Protein AF-X0YH96-F1 (afdb_monomer)

Foldseek 3Di:
DDAFQAPRHDDDPVQWDQWPQQRDTGGVVQDDPQTGVQQVPWAFDACPPVQNVVLCVQQVLQVVFARKTWGDTNFWIWIWTDDPFKIKTWIAGPPPRDTPWIWMDGPPDPHTDTDDPVVVSVNRD

pLDDT: mean 93.76, std 4.43, range [74.19, 98.31]

Nearest PDB structures (foldseek):
  7ui9-assembly1_a  TM=6.378E-01  e=2.170E+00  Saccharomyces cerevisiae S288C
  8ceo-assembly1_p  TM=7.568E-01  e=3.214E+00  Saccharomyces cerevisiae
  4exr-assembly1_A-2  TM=7.368E-01  e=4.502E+00  Clostridioides difficile 630
  6b46-assembly1_I  TM=6.612E-01  e=4.024E+00  Pseudomonas phage JBD30
  2qzi-assembly1_A  TM=5.625E-01  e=3.214E+00  Streptococcus thermophilus LMG 18311

Organism: NCBI:txid412755

Structure (mmCIF, N/CA/C/O backbone):
data_AF-X0YH96-F1
#
_entry.id   AF-X0YH96-F1
#
loop_
_atom_site.group_PDB
_atom_site.id
_atom_site.type_symbol
_atom_site.label_atom_id
_atom_site.label_alt_id
_atom_site.label_comp_id
_atom_site.label_asym_id
_atom_site.label_entity_id
_atom_site.label_seq_id
_atom_site.pdbx_PDB_ins_code
_atom_site.Cartn_x
_atom_site.Cartn_y
_atom_site.Cartn_z
_atom_site.occupancy
_atom_site.B_iso_or_equiv
_atom_site.auth_seq_id
_atom_site.auth_comp_id
_atom_site.auth_asym_id
_atom_site.auth_atom_id
_atom_site.pdbx_PDB_model_num
ATOM 1 N N . SER A 1 1 ? 16.608 -8.083 -18.225 1.00 74.19 1 SER A N 1
ATOM 2 C CA . SER A 1 1 ? 15.429 -7.251 -17.921 1.00 74.19 1 SER A CA 1
ATOM 3 C C . SER A 1 1 ? 14.601 -7.951 -16.860 1.00 74.19 1 SER A C 1
ATOM 5 O O . SER A 1 1 ? 14.785 -9.144 -16.647 1.00 74.19 1 SER A O 1
ATOM 7 N N . GLU A 1 2 ? 13.763 -7.204 -16.157 1.00 87.94 2 GLU A N 1
ATOM 8 C CA . GLU A 1 2 ? 12.821 -7.702 -15.148 1.00 87.94 2 GLU A CA 1
ATOM 9 C C . GLU A 1 2 ? 11.473 -7.019 -15.393 1.00 87.94 2 GLU A C 1
ATOM 11 O O . GLU A 1 2 ? 11.456 -5.880 -15.870 1.00 87.94 2 GLU A O 1
ATOM 16 N N . ASN A 1 3 ? 10.357 -7.695 -15.119 1.00 93.12 3 ASN A N 1
ATOM 17 C CA . ASN A 1 3 ? 9.035 -7.098 -15.294 1.00 93.12 3 ASN A CA 1
ATOM 18 C C . ASN A 1 3 ? 8.723 -6.161 -14.129 1.00 93.12 3 ASN A C 1
ATOM 20 O O . ASN A 1 3 ? 8.969 -6.475 -12.969 1.00 93.12 3 ASN A O 1
ATOM 24 N N . CYS A 1 4 ? 8.180 -4.985 -14.432 1.00 94.62 4 CYS A N 1
ATOM 25 C CA . CYS A 1 4 ? 7.705 -4.090 -13.394 1.00 94.62 4 CYS A CA 1
ATOM 26 C C . CYS A 1 4 ? 6.389 -4.629 -12.811 1.00 94.62 4 CYS A C 1
ATOM 28 O O . CYS A 1 4 ? 5.431 -4.776 -13.569 1.00 94.62 4 CYS A O 1
ATOM 30 N N . PRO A 1 5 ? 6.268 -4.800 -11.481 1.00 95.12 5 PRO A N 1
ATOM 31 C CA . PRO A 1 5 ? 5.080 -5.415 -10.880 1.00 95.12 5 PRO A CA 1
ATOM 32 C C . PRO A 1 5 ? 3.809 -4.562 -11.025 1.00 95.12 5 PRO A C 1
ATOM 34 O O . PRO A 1 5 ? 2.705 -5.049 -10.799 1.00 95.12 5 PRO A O 1
ATOM 37 N N . VAL A 1 6 ? 3.951 -3.275 -11.371 1.00 94.62 6 VAL A N 1
ATOM 38 C CA . VAL A 1 6 ? 2.839 -2.327 -11.549 1.00 94.62 6 VAL A CA 1
ATOM 39 C C . VAL A 1 6 ? 2.338 -2.282 -12.991 1.00 94.62 6 VAL A C 1
ATOM 41 O O . VAL A 1 6 ? 1.132 -2.218 -13.199 1.00 94.62 6 VAL A O 1
ATOM 44 N N . SER A 1 7 ? 3.232 -2.272 -13.986 1.00 93.00 7 SER A N 1
ATOM 45 C CA . SER A 1 7 ? 2.833 -2.204 -15.403 1.00 93.00 7 SER A CA 1
ATOM 46 C C . SER A 1 7 ? 2.806 -3.562 -16.101 1.00 93.00 7 SER A C 1
ATOM 48 O O . SER A 1 7 ? 2.243 -3.660 -17.186 1.00 93.00 7 SER A O 1
ATOM 50 N N . GLY A 1 8 ? 3.453 -4.586 -15.538 1.00 92.00 8 GLY A N 1
ATOM 51 C CA . GLY A 1 8 ? 3.700 -5.875 -16.192 1.00 92.00 8 GLY A CA 1
ATOM 52 C C . GLY A 1 8 ? 4.697 -5.805 -17.355 1.00 92.00 8 GLY A C 1
ATOM 53 O O . GLY A 1 8 ? 4.975 -6.820 -17.988 1.00 92.00 8 GLY A O 1
ATOM 54 N N . LEU A 1 9 ? 5.242 -4.620 -17.654 1.00 91.69 9 LEU A N 1
ATOM 55 C CA . LEU A 1 9 ? 6.159 -4.410 -18.771 1.00 91.69 9 LEU A CA 1
ATOM 56 C C . LEU A 1 9 ? 7.614 -4.651 -18.344 1.00 91.69 9 LEU A C 1
ATOM 58 O O . LEU A 1 9 ? 7.983 -4.301 -17.216 1.00 91.69 9 LEU A O 1
ATOM 62 N N . PRO A 1 10 ? 8.463 -5.193 -19.235 1.00 91.62 10 PRO A N 1
ATOM 63 C CA . PRO A 1 10 ? 9.883 -5.353 -18.963 1.00 91.62 10 PRO A CA 1
ATOM 64 C C . PRO A 1 10 ? 10.577 -3.989 -18.860 1.00 91.62 10 PRO A C 1
ATOM 66 O O . PRO A 1 10 ? 10.355 -3.105 -19.684 1.00 91.62 10 PRO A O 1
ATOM 69 N N . ALA A 1 11 ? 11.464 -3.847 -17.880 1.00 91.06 11 ALA A N 1
ATOM 70 C CA . ALA A 1 11 ? 12.340 -2.692 -17.711 1.00 91.06 11 ALA A CA 1
ATOM 71 C C . ALA A 1 11 ? 13.790 -3.134 -17.448 1.00 91.06 11 ALA A C 1
ATOM 73 O O . ALA A 1 11 ? 14.069 -4.291 -17.085 1.00 91.06 11 ALA A O 1
ATOM 74 N N . LEU A 1 12 ? 14.740 -2.221 -17.661 1.00 89.94 12 LEU A N 1
ATOM 75 C CA . LEU A 1 12 ? 16.136 -2.458 -17.301 1.00 89.94 12 LEU A CA 1
ATOM 76 C C . LEU A 1 12 ? 16.300 -2.376 -15.778 1.00 89.94 12 LEU A C 1
ATOM 78 O O . LEU A 1 12 ? 15.592 -1.637 -15.103 1.00 89.94 12 LEU A O 1
ATOM 82 N N . ARG A 1 13 ? 17.216 -3.166 -15.203 1.00 84.25 13 ARG A N 1
ATOM 83 C CA . ARG A 1 13 ? 17.337 -3.308 -13.735 1.00 84.25 13 ARG A CA 1
ATOM 84 C C . ARG A 1 13 ? 17.724 -2.003 -13.028 1.00 84.25 13 ARG A C 1
ATOM 86 O O . ARG A 1 13 ? 17.346 -1.807 -11.873 1.00 84.25 13 ARG A O 1
ATOM 93 N N . ASP A 1 14 ? 18.477 -1.149 -13.706 1.00 90.00 14 ASP A N 1
ATOM 94 C CA . ASP A 1 14 ? 18.926 0.184 -13.288 1.00 90.00 14 ASP A CA 1
ATOM 95 C C . ASP A 1 14 ? 17.838 1.265 -13.418 1.00 90.00 14 ASP A C 1
ATOM 97 O O . ASP A 1 14 ? 17.916 2.311 -12.768 1.00 90.00 14 ASP A O 1
ATOM 101 N N . GLU A 1 15 ? 16.771 0.987 -14.167 1.00 91.56 15 GLU A N 1
ATOM 102 C CA . GLU A 1 15 ? 15.589 1.846 -14.279 1.00 91.56 15 GLU A CA 1
ATOM 103 C C . GLU A 1 15 ? 14.561 1.607 -13.169 1.00 91.56 15 GLU A C 1
ATOM 105 O O . GLU A 1 15 ? 13.503 2.235 -13.164 1.00 91.56 15 GLU A O 1
ATOM 110 N N . PHE A 1 16 ? 14.846 0.728 -12.207 1.00 95.25 16 PHE A N 1
ATOM 111 C CA . PHE A 1 16 ? 13.985 0.542 -11.045 1.00 95.25 16 PHE A CA 1
ATOM 112 C C . PHE A 1 16 ? 14.322 1.531 -9.924 1.00 95.25 16 PHE A C 1
ATOM 114 O O . PHE A 1 16 ? 15.479 1.868 -9.668 1.00 95.25 16 PHE A O 1
ATOM 121 N N . CYS A 1 17 ? 13.295 1.963 -9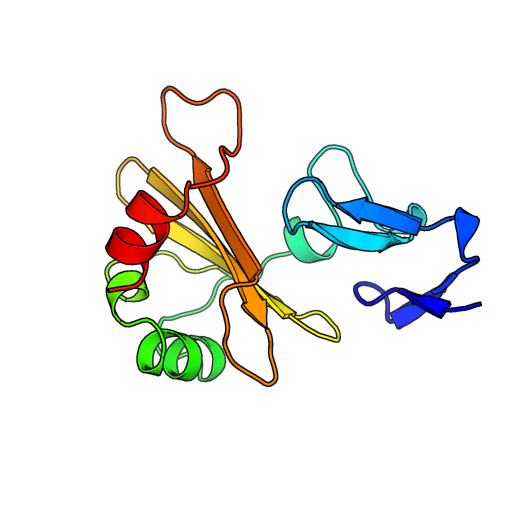.206 1.00 95.38 17 CYS A N 1
ATOM 122 C CA . CYS A 1 17 ? 13.397 2.706 -7.958 1.00 95.38 17 CYS A CA 1
ATOM 123 C C . CYS A 1 17 ? 12.361 2.187 -6.952 1.00 95.38 17 CYS A C 1
ATOM 125 O O . CYS A 1 17 ? 11.500 1.372 -7.287 1.00 95.38 17 CYS A O 1
ATOM 127 N N . VAL A 1 18 ? 12.458 2.626 -5.699 1.00 95.75 18 VAL A N 1
ATOM 128 C CA . VAL A 1 18 ? 11.481 2.278 -4.660 1.00 95.75 18 VAL A CA 1
ATOM 129 C C . VAL A 1 18 ? 10.391 3.344 -4.632 1.00 95.75 18 VAL A C 1
ATOM 131 O O . VAL A 1 18 ? 10.685 4.532 -4.505 1.00 95.75 18 VAL A O 1
ATOM 134 N N . CYS A 1 19 ? 9.129 2.934 -4.750 1.00 96.06 19 CYS A N 1
ATOM 135 C CA . CYS A 1 19 ? 8.001 3.846 -4.609 1.00 96.06 19 CYS A CA 1
ATOM 136 C C . CYS A 1 19 ? 7.910 4.354 -3.164 1.00 96.06 19 CYS A C 1
ATOM 138 O O . CYS A 1 19 ? 7.789 3.559 -2.237 1.00 96.06 19 CYS A O 1
ATOM 140 N N . SER A 1 20 ? 7.880 5.673 -2.970 1.00 93.19 20 SER A N 1
ATOM 141 C CA . SER A 1 20 ? 7.797 6.289 -1.638 1.00 93.19 20 SER A CA 1
ATOM 142 C C . SER A 1 20 ? 6.509 5.956 -0.873 1.00 93.19 20 SER A C 1
ATOM 144 O O . SER A 1 20 ? 6.515 5.993 0.355 1.00 93.19 20 SER A O 1
ATOM 146 N N . LEU A 1 21 ? 5.419 5.603 -1.569 1.00 94.88 21 LEU A N 1
ATOM 147 C CA . LEU A 1 21 ? 4.145 5.246 -0.940 1.00 94.88 21 LEU A CA 1
ATOM 148 C C . LEU A 1 21 ? 4.042 3.766 -0.584 1.00 94.88 21 LEU A C 1
ATOM 150 O O . LEU A 1 21 ? 3.839 3.439 0.576 1.00 94.88 21 LEU A O 1
ATOM 154 N N . CYS A 1 22 ? 4.142 2.864 -1.563 1.00 95.81 22 CYS A N 1
ATOM 155 C CA . CYS A 1 22 ? 3.935 1.434 -1.314 1.00 95.81 22 CYS A CA 1
ATOM 156 C C . CYS A 1 22 ? 5.221 0.648 -1.049 1.00 95.81 22 CYS A C 1
ATOM 158 O O . CYS A 1 22 ? 5.148 -0.563 -0.865 1.00 95.81 22 CYS A O 1
ATOM 160 N N . GLN A 1 23 ? 6.387 1.303 -1.087 1.00 96.12 23 GLN A N 1
ATOM 161 C CA . GLN A 1 23 ? 7.709 0.699 -0.873 1.00 96.12 23 GLN A CA 1
ATOM 162 C C . GLN A 1 23 ? 8.063 -0.444 -1.845 1.00 96.12 23 GLN A C 1
ATOM 164 O O . GLN A 1 23 ? 9.065 -1.132 -1.672 1.00 96.12 23 GLN A O 1
ATOM 169 N N . GLN A 1 24 ? 7.286 -0.631 -2.918 1.00 95.75 24 GLN A N 1
ATOM 170 C CA . GLN A 1 24 ? 7.617 -1.589 -3.969 1.00 95.75 24 GLN A CA 1
ATOM 171 C C . GLN A 1 24 ? 8.753 -1.069 -4.847 1.00 95.75 24 GLN A C 1
ATOM 173 O O . GLN A 1 24 ? 8.789 0.112 -5.207 1.00 95.75 24 GLN A O 1
ATOM 178 N N . ARG A 1 25 ? 9.632 -1.985 -5.263 1.00 95.69 25 ARG A N 1
ATOM 179 C CA . ARG A 1 25 ? 10.592 -1.759 -6.344 1.00 95.69 25 ARG A CA 1
ATOM 180 C C . ARG A 1 25 ? 9.834 -1.766 -7.677 1.00 95.69 25 ARG A C 1
ATOM 182 O O . ARG A 1 25 ? 9.268 -2.781 -8.066 1.00 95.69 25 ARG A O 1
ATOM 189 N N . VAL A 1 26 ? 9.793 -0.630 -8.364 1.00 96.25 26 VAL A N 1
ATOM 190 C CA . VAL A 1 26 ? 9.028 -0.421 -9.605 1.00 96.25 26 VAL A CA 1
ATOM 191 C C . VAL A 1 26 ? 9.880 0.291 -10.651 1.00 96.25 26 VAL A C 1
ATOM 193 O O . VAL A 1 26 ? 10.863 0.942 -10.307 1.00 96.25 26 VAL A O 1
ATOM 196 N N . SER A 1 27 ? 9.507 0.190 -11.927 1.00 96.38 27 SER A N 1
ATOM 197 C CA . SER A 1 27 ? 10.144 0.974 -12.990 1.00 96.38 27 SER A CA 1
ATOM 198 C C . SER A 1 27 ? 9.897 2.471 -12.772 1.00 96.38 27 SER A C 1
ATOM 200 O O . SER A 1 27 ? 8.790 2.885 -12.424 1.00 96.38 27 SER A O 1
ATOM 202 N N . ARG A 1 28 ? 10.902 3.308 -13.040 1.00 95.38 28 ARG A N 1
ATOM 203 C CA . ARG A 1 28 ? 10.770 4.774 -13.020 1.00 95.38 28 ARG A CA 1
ATOM 204 C C . ARG A 1 28 ? 9.675 5.276 -13.961 1.00 95.38 28 ARG A C 1
ATOM 206 O O . ARG A 1 28 ? 9.059 6.290 -13.662 1.00 95.38 28 ARG A O 1
ATOM 213 N N . ALA A 1 29 ? 9.385 4.550 -15.043 1.00 94.62 29 ALA A N 1
ATOM 214 C CA . ALA A 1 29 ? 8.357 4.922 -16.015 1.00 94.62 29 ALA A CA 1
ATOM 215 C C . ALA A 1 29 ? 6.934 4.959 -15.425 1.00 94.62 29 ALA A C 1
ATOM 217 O O . ALA A 1 29 ? 6.062 5.619 -15.983 1.00 94.62 29 ALA A O 1
ATOM 218 N N . VAL A 1 30 ? 6.683 4.262 -14.307 1.00 95.81 30 VAL A N 1
ATOM 219 C CA . VAL A 1 30 ? 5.368 4.257 -13.638 1.00 95.81 30 VAL A CA 1
ATOM 220 C C . VAL A 1 30 ? 5.285 5.215 -12.447 1.00 95.81 30 VAL A C 1
ATOM 222 O O . VAL A 1 30 ? 4.258 5.236 -11.769 1.00 95.81 30 VAL A O 1
ATOM 225 N N . ILE A 1 31 ? 6.351 5.960 -12.145 1.00 96.06 31 ILE A N 1
ATOM 226 C CA . ILE A 1 31 ? 6.407 6.909 -11.027 1.00 96.06 31 ILE A CA 1
ATOM 227 C C . ILE A 1 31 ? 5.957 8.297 -11.485 1.00 96.06 31 ILE A C 1
ATOM 229 O O . ILE A 1 31 ? 6.351 8.779 -12.541 1.00 96.06 31 ILE A O 1
ATOM 233 N N . ASN A 1 32 ? 5.165 8.951 -10.640 1.00 92.25 32 ASN A N 1
ATOM 234 C CA . ASN A 1 32 ? 4.857 10.377 -10.698 1.00 92.25 32 ASN A CA 1
ATOM 235 C C . ASN A 1 32 ? 5.119 11.029 -9.327 1.00 92.25 32 ASN A C 1
ATOM 237 O O . ASN A 1 32 ? 5.488 10.345 -8.369 1.00 92.25 32 ASN A O 1
ATOM 241 N N . ASP A 1 33 ? 4.875 12.337 -9.214 1.00 84.81 33 ASP A N 1
ATOM 242 C CA . ASP A 1 33 ? 5.128 13.132 -7.999 1.00 84.81 33 ASP A CA 1
ATOM 243 C C . ASP A 1 33 ? 4.440 12.593 -6.734 1.00 84.81 33 ASP A C 1
ATOM 245 O O . ASP A 1 33 ? 4.882 12.847 -5.614 1.00 84.81 33 ASP A O 1
ATOM 249 N N . SER A 1 34 ? 3.353 11.837 -6.897 1.00 87.69 34 SER A N 1
ATOM 250 C CA . SER A 1 34 ? 2.523 11.336 -5.801 1.00 87.69 34 SER A CA 1
ATOM 251 C C . SER A 1 34 ? 2.639 9.829 -5.563 1.00 87.69 34 SER A C 1
ATOM 253 O O . SER A 1 34 ? 1.955 9.314 -4.684 1.00 87.69 34 SER A O 1
ATOM 255 N N . GLY A 1 35 ? 3.496 9.113 -6.298 1.00 93.81 35 GLY A N 1
ATOM 256 C CA . GLY A 1 35 ? 3.720 7.674 -6.140 1.00 93.81 35 GLY A CA 1
ATOM 257 C C . GLY A 1 35 ? 3.724 6.912 -7.465 1.00 93.81 35 GLY A C 1
ATOM 258 O O . GLY A 1 35 ? 3.787 7.495 -8.543 1.00 93.81 35 GLY A O 1
ATOM 259 N N . CYS A 1 36 ? 3.681 5.579 -7.395 1.00 97.12 36 CYS A N 1
ATOM 260 C CA . CYS A 1 36 ? 3.556 4.755 -8.598 1.00 97.12 36 CYS A CA 1
ATOM 261 C C . CYS A 1 36 ? 2.110 4.730 -9.110 1.00 97.12 36 CYS A C 1
ATOM 263 O O . CYS A 1 36 ? 1.173 4.964 -8.343 1.00 97.12 36 CYS A O 1
ATOM 265 N N . ALA A 1 37 ? 1.923 4.358 -10.378 1.00 96.56 37 ALA A N 1
ATOM 266 C CA . ALA A 1 37 ? 0.612 4.283 -11.022 1.00 96.56 37 ALA A CA 1
ATOM 267 C C . ALA A 1 37 ? -0.434 3.482 -10.214 1.00 96.56 37 ALA A C 1
ATOM 269 O O .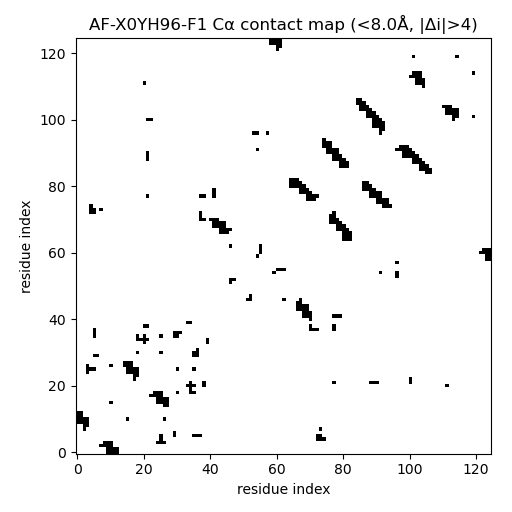 ALA A 1 37 ? -1.587 3.900 -10.124 1.00 96.56 37 ALA A O 1
ATOM 270 N N . ALA A 1 38 ? -0.036 2.383 -9.560 1.00 97.12 38 ALA A N 1
ATOM 271 C CA . ALA A 1 38 ? -0.933 1.607 -8.699 1.00 97.12 38 ALA A CA 1
ATOM 272 C C . ALA A 1 38 ? -1.368 2.379 -7.437 1.00 97.12 38 ALA A C 1
ATOM 274 O O . ALA A 1 38 ? -2.529 2.316 -7.045 1.00 97.12 38 ALA A O 1
ATOM 275 N N . CYS A 1 39 ? -0.467 3.151 -6.817 1.00 96.56 39 CYS A N 1
ATOM 276 C CA . CYS A 1 39 ? -0.804 3.973 -5.650 1.00 96.56 39 CYS A CA 1
ATOM 277 C C . CYS A 1 39 ? -1.727 5.143 -6.006 1.00 96.56 39 CYS A C 1
ATOM 279 O O . CYS A 1 39 ? -2.527 5.572 -5.176 1.00 96.56 39 CYS A O 1
ATOM 281 N N . THR A 1 40 ? -1.606 5.678 -7.222 1.00 94.56 40 THR A N 1
ATOM 282 C CA . THR A 1 40 ? -2.394 6.832 -7.666 1.00 94.56 40 THR A CA 1
ATOM 283 C C . THR A 1 40 ? -3.740 6.446 -8.268 1.00 94.56 40 THR A C 1
ATOM 285 O O . THR A 1 40 ? -4.647 7.272 -8.278 1.00 94.56 40 THR A O 1
ATOM 288 N N . ASN A 1 41 ? -3.900 5.200 -8.725 1.00 95.31 41 ASN A N 1
ATOM 289 C CA . ASN A 1 41 ? -5.102 4.723 -9.413 1.00 95.31 41 ASN A CA 1
ATOM 290 C C . ASN A 1 41 ? -5.912 3.700 -8.586 1.00 95.31 41 ASN A C 1
ATOM 292 O O . ASN A 1 41 ? -6.423 2.708 -9.104 1.00 95.31 41 ASN A O 1
ATOM 296 N N . LEU A 1 42 ? -6.010 3.933 -7.272 1.00 96.62 42 LEU A N 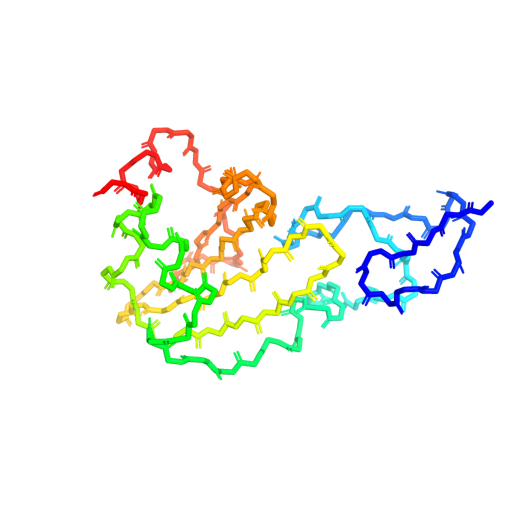1
ATOM 297 C CA . LEU A 1 42 ? -6.752 3.081 -6.337 1.00 96.62 42 LEU A CA 1
ATOM 298 C C . LEU A 1 42 ? -8.266 3.131 -6.606 1.00 96.62 42 LEU A C 1
ATOM 300 O O . LEU A 1 42 ? -8.900 4.190 -6.520 1.00 96.62 42 LEU A O 1
ATOM 304 N N . SER A 1 43 ? -8.874 1.969 -6.829 1.00 97.38 43 SER A N 1
ATOM 305 C CA . SER A 1 43 ? -10.314 1.843 -7.068 1.00 97.38 43 SER A CA 1
ATOM 306 C C . SER A 1 43 ? -11.086 1.768 -5.758 1.00 97.38 43 SER A C 1
ATOM 308 O O . SER A 1 43 ? -10.661 1.087 -4.831 1.00 97.38 43 SER A O 1
ATOM 310 N N . LYS A 1 44 ? -12.232 2.452 -5.656 1.00 97.81 44 LYS A N 1
ATOM 311 C CA . LYS A 1 44 ? -13.106 2.341 -4.476 1.00 97.81 44 LYS A CA 1
ATOM 312 C C . LYS A 1 44 ? -13.665 0.924 -4.381 1.00 97.81 44 LYS A C 1
ATOM 314 O O . LYS A 1 44 ? -14.213 0.423 -5.357 1.00 97.81 44 LYS A O 1
ATOM 319 N N . VAL A 1 45 ? -13.580 0.330 -3.198 1.00 97.69 45 VAL A N 1
ATOM 320 C CA . VAL A 1 45 ? -14.096 -1.012 -2.916 1.00 97.69 45 VAL A CA 1
ATOM 321 C C . VAL A 1 45 ? -14.927 -0.998 -1.636 1.00 97.69 45 VAL A C 1
ATOM 323 O O . VAL A 1 45 ? -14.785 -0.118 -0.780 1.00 97.69 45 VAL A O 1
ATOM 326 N N . LYS A 1 46 ? -15.842 -1.955 -1.524 1.00 96.62 46 LYS A N 1
ATOM 327 C CA . LYS A 1 46 ? -16.640 -2.181 -0.318 1.00 96.62 46 LYS A CA 1
ATOM 328 C C . LYS A 1 46 ? -15.960 -3.237 0.554 1.00 96.62 46 LYS A C 1
ATOM 330 O O . LYS A 1 46 ? -15.098 -3.967 0.083 1.00 96.62 46 LYS A O 1
ATOM 335 N N . LYS A 1 47 ? -16.348 -3.313 1.828 1.00 94.75 47 LYS A N 1
ATOM 336 C CA . LYS A 1 47 ? -15.779 -4.277 2.786 1.00 94.75 47 LYS A CA 1
ATOM 337 C C . LYS A 1 47 ? -16.071 -5.742 2.443 1.00 94.75 47 LYS A C 1
ATOM 339 O O . LYS A 1 47 ? -15.368 -6.614 2.924 1.00 94.75 47 LYS A O 1
ATOM 344 N N . ASP A 1 48 ? -17.094 -5.989 1.631 1.00 95.50 48 ASP A N 1
ATOM 345 C CA . ASP A 1 48 ? -17.441 -7.305 1.094 1.00 95.50 48 ASP A CA 1
ATOM 346 C C . ASP A 1 48 ? -16.628 -7.674 -0.164 1.00 95.50 48 ASP A C 1
ATOM 348 O O . ASP A 1 48 ? -16.833 -8.753 -0.716 1.00 95.50 48 ASP A O 1
ATOM 352 N N . ASP A 1 49 ? -15.691 -6.822 -0.613 1.00 96.88 49 ASP A N 1
ATOM 353 C CA . ASP A 1 49 ? -14.715 -7.198 -1.641 1.00 96.88 49 ASP A CA 1
ATOM 354 C C . ASP A 1 49 ? -13.916 -8.414 -1.138 1.00 96.88 49 ASP A C 1
ATOM 356 O O . ASP A 1 49 ? -13.292 -8.319 -0.075 1.00 96.88 49 ASP A O 1
ATOM 360 N N . PRO A 1 50 ? -13.897 -9.544 -1.873 1.00 95.81 50 PRO A N 1
ATOM 361 C CA . PRO A 1 50 ? -13.257 -10.775 -1.413 1.00 95.81 50 PRO A CA 1
ATOM 362 C C . PRO A 1 50 ? -11.805 -10.588 -0.964 1.00 95.81 50 PRO A C 1
ATOM 364 O O . PRO A 1 50 ? -11.370 -11.223 -0.006 1.00 95.81 50 PRO A O 1
ATOM 367 N N . ARG A 1 51 ? -11.066 -9.670 -1.601 1.00 95.69 51 ARG A N 1
ATOM 368 C CA . ARG A 1 51 ? -9.667 -9.386 -1.255 1.00 95.69 51 ARG A CA 1
ATOM 369 C C . ARG A 1 51 ? -9.558 -8.723 0.113 1.00 95.69 51 ARG A C 1
ATOM 371 O O . ARG A 1 51 ? -8.671 -9.065 0.887 1.00 95.69 51 ARG A O 1
ATOM 378 N N . LEU A 1 52 ? -10.468 -7.801 0.431 1.00 96.56 52 LEU A N 1
ATOM 379 C CA . LEU A 1 52 ? -10.525 -7.186 1.757 1.00 96.56 52 LEU A CA 1
ATOM 380 C C . LEU A 1 52 ? -11.009 -8.170 2.816 1.00 96.56 52 LEU A C 1
ATOM 382 O O . LEU A 1 52 ? -10.449 -8.180 3.903 1.00 96.56 52 LEU A O 1
ATOM 386 N N . VAL A 1 53 ? -11.983 -9.023 2.493 1.00 96.38 53 VAL A N 1
ATOM 387 C CA . VAL A 1 53 ? -12.459 -10.068 3.412 1.00 96.38 53 VAL A CA 1
ATOM 388 C C . VAL A 1 53 ? -11.309 -10.980 3.846 1.00 96.38 53 VAL A C 1
ATOM 390 O O . VAL A 1 53 ? -11.161 -11.236 5.038 1.00 96.38 53 VAL A O 1
ATOM 393 N N . TRP A 1 54 ? -10.456 -11.420 2.915 1.00 95.12 54 TRP A N 1
ATOM 394 C CA . TRP A 1 54 ? -9.269 -12.213 3.253 1.00 95.12 54 TRP A CA 1
ATOM 395 C C . TRP A 1 54 ? -8.276 -11.437 4.119 1.00 95.12 54 TRP A C 1
ATOM 397 O O . TRP A 1 54 ? -7.824 -11.949 5.140 1.00 95.12 54 TRP A O 1
ATOM 407 N N . ILE A 1 55 ? -7.988 -10.184 3.759 1.00 96.44 55 ILE A N 1
ATOM 408 C CA . ILE A 1 55 ? -7.085 -9.320 4.530 1.00 96.44 55 ILE A CA 1
ATOM 409 C C . ILE A 1 55 ? -7.606 -9.093 5.958 1.00 96.44 55 ILE A C 1
ATOM 411 O O . ILE A 1 55 ? -6.816 -9.102 6.894 1.00 96.44 55 ILE A O 1
ATOM 415 N N . PHE A 1 56 ? -8.913 -8.900 6.146 1.00 96.44 56 PHE A N 1
ATOM 416 C CA . PHE A 1 56 ? -9.517 -8.700 7.468 1.00 96.44 56 PHE A CA 1
ATOM 417 C C . PHE A 1 56 ? -9.565 -9.979 8.296 1.00 96.44 56 PHE A C 1
ATOM 419 O O . PHE A 1 56 ? -9.505 -9.901 9.519 1.00 96.44 56 PHE A O 1
ATOM 426 N N . GLY A 1 57 ? -9.662 -11.141 7.645 1.00 95.56 57 GLY A N 1
ATOM 427 C CA . GLY A 1 57 ? -9.537 -12.429 8.321 1.00 95.56 57 GLY A CA 1
ATOM 428 C C . GLY A 1 57 ? -8.177 -12.589 9.003 1.00 95.56 57 GLY A C 1
ATOM 429 O O . GLY A 1 57 ? -8.127 -13.069 10.130 1.00 95.56 57 GLY A O 1
ATOM 430 N N . GLU A 1 58 ? -7.106 -12.133 8.347 1.00 96.38 58 GLU A N 1
ATOM 431 C CA . GLU A 1 58 ? -5.742 -12.173 8.893 1.00 96.38 58 GLU A CA 1
ATOM 432 C C . GLU A 1 58 ? -5.435 -10.986 9.826 1.00 96.38 58 GLU A C 1
ATOM 434 O O . GLU A 1 58 ? -4.756 -11.145 10.835 1.00 96.38 58 GLU A O 1
ATOM 439 N N . HIS A 1 59 ? -5.964 -9.794 9.523 1.00 96.50 59 HIS A N 1
ATOM 440 C CA . HIS A 1 59 ? -5.718 -8.551 10.273 1.00 96.50 59 HIS A CA 1
ATOM 441 C C . HIS A 1 59 ? -7.036 -7.870 10.686 1.00 96.50 59 HIS A C 1
ATOM 443 O O . HIS A 1 59 ? -7.447 -6.879 10.062 1.00 96.50 59 HIS A O 1
ATOM 449 N N . PRO A 1 60 ? -7.722 -8.359 11.738 1.00 94.75 60 PRO A N 1
ATOM 450 C CA . PRO A 1 60 ? -9.052 -7.882 12.131 1.00 94.75 60 PRO A CA 1
ATOM 451 C C . PRO A 1 60 ? -9.110 -6.390 12.480 1.00 94.75 60 PRO A C 1
ATOM 453 O O . PRO A 1 60 ? -10.111 -5.721 12.206 1.00 94.75 60 PRO A O 1
ATOM 456 N N . GLY A 1 61 ? -8.022 -5.827 13.013 1.00 94.19 61 GLY A N 1
ATOM 457 C CA . GLY A 1 61 ? -7.911 -4.408 13.367 1.00 94.19 61 GLY A CA 1
ATOM 458 C C . GLY A 1 61 ? -8.056 -3.457 12.173 1.00 94.19 61 GLY A C 1
ATOM 459 O O . GLY A 1 61 ? -8.333 -2.262 12.353 1.00 94.19 61 GLY A O 1
ATOM 460 N N . LEU A 1 62 ? -7.939 -3.969 10.941 1.00 95.12 62 LEU A N 1
ATOM 461 C CA . LEU A 1 62 ? -8.209 -3.213 9.723 1.00 95.12 62 LEU A CA 1
ATOM 462 C C . LEU A 1 62 ? -9.711 -2.986 9.505 1.00 95.12 62 LEU A C 1
ATOM 464 O O . LEU A 1 62 ? -10.080 -1.909 9.035 1.00 95.12 62 LEU A O 1
ATOM 468 N N . ASP A 1 63 ? -10.599 -3.900 9.907 1.00 93.50 63 ASP A N 1
ATOM 469 C CA . ASP A 1 63 ? -12.035 -3.782 9.608 1.00 93.50 63 ASP A CA 1
ATOM 470 C C . ASP A 1 63 ? -12.672 -2.531 10.242 1.00 93.50 63 ASP A C 1
ATOM 472 O O . ASP A 1 63 ? -13.608 -1.952 9.702 1.00 93.50 63 ASP A O 1
ATOM 476 N N . ARG A 1 64 ? -12.130 -1.967 11.325 1.00 92.06 64 ARG A N 1
ATOM 477 C CA . ARG A 1 64 ? -12.670 -0.705 11.884 1.00 92.06 64 ARG A CA 1
ATOM 478 C C . ARG A 1 64 ? -12.557 0.505 10.942 1.00 92.06 64 ARG A C 1
ATOM 480 O O . ARG A 1 64 ? -13.200 1.532 11.175 1.00 92.06 64 ARG A O 1
ATOM 487 N N . TRP A 1 65 ? -11.731 0.422 9.899 1.00 94.94 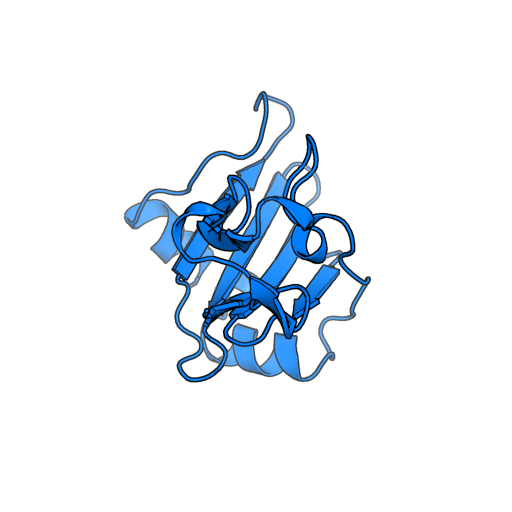65 TRP A N 1
ATOM 488 C CA . TRP A 1 65 ? -11.564 1.489 8.919 1.00 94.94 65 TRP A CA 1
ATOM 489 C C . TRP A 1 65 ? -12.639 1.448 7.827 1.00 94.94 65 TRP A C 1
ATOM 491 O O . TRP A 1 65 ? -13.248 0.420 7.534 1.00 94.94 65 TRP A O 1
ATOM 501 N N . ASN A 1 66 ? -12.876 2.599 7.195 1.00 94.75 66 ASN A N 1
ATOM 502 C CA . ASN A 1 66 ? -13.932 2.779 6.201 1.00 94.75 66 ASN A CA 1
ATOM 503 C C . ASN A 1 66 ? -13.388 3.389 4.904 1.00 94.75 66 ASN A C 1
ATOM 505 O O . ASN A 1 66 ? -12.212 3.732 4.803 1.00 94.75 66 ASN A O 1
ATOM 509 N N . ARG A 1 67 ? -14.272 3.576 3.913 1.00 95.81 67 ARG A N 1
ATOM 510 C CA . ARG A 1 67 ? -13.961 4.253 2.636 1.00 95.81 67 ARG A CA 1
ATOM 511 C C . ARG A 1 67 ? -12.738 3.641 1.946 1.00 95.81 67 ARG A C 1
ATOM 513 O O . ARG A 1 67 ? -11.797 4.348 1.588 1.00 95.81 67 ARG A O 1
ATOM 520 N N . TRP A 1 68 ? -12.772 2.322 1.804 1.00 97.75 68 TRP A N 1
ATOM 521 C CA . TRP A 1 68 ? -11.670 1.560 1.252 1.00 97.75 68 TRP A CA 1
ATOM 522 C C . TRP A 1 68 ? -11.458 1.848 -0.232 1.00 97.75 68 TRP A C 1
ATOM 524 O O . TRP A 1 68 ? -12.398 1.987 -1.020 1.00 97.75 68 TRP A O 1
ATOM 534 N N . GLN A 1 69 ? -10.189 1.926 -0.604 1.00 98.31 69 GLN A N 1
ATOM 535 C CA . GLN A 1 69 ? -9.735 1.882 -1.979 1.00 98.31 69 GLN A CA 1
ATOM 536 C C . GLN A 1 69 ? -8.627 0.843 -2.093 1.00 98.31 69 GLN A C 1
ATOM 538 O O . GLN A 1 69 ? -7.846 0.674 -1.159 1.00 98.31 69 GLN A O 1
ATOM 543 N N . LEU A 1 70 ? -8.550 0.169 -3.231 1.00 98.00 70 LEU A N 1
ATOM 544 C CA . LEU A 1 70 ? -7.635 -0.935 -3.452 1.00 98.00 70 LEU A CA 1
ATOM 545 C C . LEU A 1 70 ? -7.053 -0.862 -4.862 1.00 98.00 70 LEU A C 1
ATOM 547 O O . LEU A 1 70 ? -7.745 -0.525 -5.826 1.00 98.00 70 LEU A O 1
ATOM 551 N N . ALA A 1 71 ? -5.780 -1.200 -4.969 1.00 97.62 71 ALA A N 1
ATOM 552 C CA . ALA A 1 71 ? -5.115 -1.557 -6.206 1.00 97.62 71 ALA A CA 1
ATOM 553 C C . ALA A 1 71 ? -4.351 -2.853 -5.966 1.00 97.62 71 ALA A C 1
ATOM 555 O O . ALA A 1 71 ? -3.981 -3.187 -4.839 1.00 97.62 71 ALA A O 1
ATOM 556 N N . GLU A 1 72 ? -4.117 -3.575 -7.045 1.00 96.81 72 GLU A N 1
ATOM 557 C CA . GLU A 1 72 ? -3.421 -4.846 -7.031 1.00 96.81 72 GLU A CA 1
ATOM 558 C C . GLU A 1 72 ? -2.239 -4.748 -7.984 1.00 96.81 72 GLU A C 1
ATOM 560 O O . GLU A 1 72 ? -2.365 -4.218 -9.089 1.00 96.81 72 GLU A O 1
ATOM 565 N N . THR A 1 73 ? -1.086 -5.216 -7.527 1.00 96.69 73 THR A N 1
ATOM 566 C CA . THR A 1 73 ? 0.092 -5.428 -8.366 1.00 96.69 73 THR A CA 1
ATOM 567 C C . THR A 1 73 ? 0.354 -6.926 -8.482 1.00 96.69 73 THR A C 1
ATOM 569 O O . THR A 1 73 ? -0.414 -7.756 -7.980 1.00 96.69 73 THR A O 1
ATOM 572 N N . GLU A 1 74 ? 1.450 -7.287 -9.141 1.00 95.81 74 GLU A N 1
ATOM 573 C CA . GLU A 1 74 ? 1.865 -8.683 -9.263 1.00 95.81 74 GLU A CA 1
ATOM 574 C C . GLU A 1 74 ? 1.924 -9.397 -7.900 1.00 95.81 74 GLU A C 1
ATOM 576 O O . GLU A 1 74 ? 1.330 -10.463 -7.743 1.00 95.81 74 GLU A O 1
ATOM 581 N N . HIS A 1 75 ? 2.533 -8.764 -6.889 1.00 95.75 75 HIS A N 1
ATOM 582 C CA . HIS A 1 75 ? 2.841 -9.417 -5.609 1.00 95.75 75 HIS A CA 1
ATOM 583 C C . HIS A 1 75 ? 2.081 -8.876 -4.396 1.00 95.75 75 HIS A C 1
ATOM 585 O O . HIS A 1 75 ? 2.051 -9.542 -3.363 1.00 95.75 75 HIS A O 1
ATOM 591 N N . VAL A 1 76 ? 1.492 -7.676 -4.466 1.00 98.06 76 VAL A N 1
ATOM 592 C CA . VAL A 1 76 ? 0.861 -7.059 -3.288 1.00 98.06 76 VAL A CA 1
ATOM 593 C C . VAL A 1 76 ? -0.498 -6.440 -3.594 1.00 98.06 76 VAL A C 1
ATOM 595 O O . VAL A 1 76 ? -0.762 -5.941 -4.690 1.00 98.06 76 VAL A O 1
ATOM 598 N N . TYR A 1 77 ? -1.339 -6.406 -2.570 1.00 98.25 77 TYR A N 1
ATOM 599 C CA . TYR A 1 77 ? -2.464 -5.494 -2.475 1.00 98.25 77 TYR A CA 1
ATOM 600 C C . TYR A 1 77 ? -1.994 -4.167 -1.877 1.00 98.25 77 TYR A C 1
ATOM 602 O O . TYR A 1 77 ? -1.310 -4.135 -0.854 1.00 98.25 77 TYR A O 1
ATOM 610 N N . ILE A 1 78 ? -2.382 -3.056 -2.498 1.00 98.25 78 ILE A N 1
ATOM 611 C CA . ILE A 1 78 ? -2.196 -1.707 -1.963 1.00 98.25 78 ILE A CA 1
ATOM 612 C C . ILE A 1 78 ? -3.574 -1.204 -1.564 1.00 98.25 78 ILE A C 1
ATOM 614 O O . ILE A 1 78 ? -4.392 -0.892 -2.430 1.00 98.25 78 ILE A O 1
ATOM 618 N N . ALA A 1 79 ? -3.843 -1.124 -0.266 1.00 97.88 79 ALA A N 1
ATOM 619 C CA . ALA A 1 79 ? -5.129 -0.685 0.244 1.00 97.88 79 ALA A CA 1
ATOM 620 C C . ALA A 1 79 ? -5.002 0.650 0.975 1.00 97.88 79 ALA A C 1
ATOM 622 O O . ALA A 1 79 ? -4.078 0.886 1.752 1.00 97.88 79 ALA A O 1
ATOM 623 N N . ARG A 1 80 ? -5.971 1.531 0.747 1.00 97.38 80 ARG A N 1
ATOM 624 C CA . ARG A 1 80 ? -6.107 2.801 1.447 1.00 97.38 80 ARG A CA 1
ATOM 625 C C . ARG A 1 80 ? -7.453 2.847 2.138 1.00 97.38 80 ARG A C 1
ATOM 627 O O . ARG A 1 80 ? -8.470 2.539 1.525 1.00 97.38 80 ARG A O 1
ATOM 634 N N . ALA A 1 81 ? -7.464 3.309 3.377 1.00 96.88 81 ALA A N 1
ATOM 635 C CA . ALA A 1 81 ? -8.687 3.501 4.135 1.00 96.88 81 ALA A CA 1
ATOM 636 C C . ALA A 1 81 ? -8.712 4.863 4.828 1.00 96.88 81 ALA A C 1
ATOM 638 O O . ALA A 1 81 ? -7.687 5.533 4.994 1.00 96.88 81 ALA A O 1
ATOM 639 N N . GLY A 1 82 ? -9.905 5.280 5.231 1.00 93.94 82 GLY A N 1
ATOM 640 C CA . GLY A 1 82 ? -10.151 6.513 5.958 1.00 93.94 82 GLY A CA 1
ATOM 641 C C . GLY A 1 82 ? -10.995 6.294 7.209 1.00 93.94 82 GLY A C 1
ATOM 642 O O . GLY A 1 82 ? -11.928 5.493 7.239 1.00 93.94 82 GLY A O 1
ATOM 643 N N . ALA A 1 83 ? -10.682 7.080 8.227 1.00 88.69 83 ALA A N 1
ATOM 644 C CA . ALA A 1 83 ? -11.513 7.391 9.377 1.00 88.69 83 ALA A CA 1
ATOM 645 C C . ALA A 1 83 ? -11.797 8.905 9.377 1.00 88.69 83 ALA A C 1
ATOM 647 O O . ALA A 1 83 ? -11.303 9.636 8.518 1.00 88.69 83 ALA A O 1
ATOM 648 N N . VAL A 1 84 ? -12.588 9.393 10.337 1.00 83.06 84 VAL A N 1
ATOM 649 C CA . VAL A 1 84 ? -13.042 10.800 10.382 1.00 83.06 84 VAL A CA 1
ATOM 650 C C . VAL A 1 84 ? -11.879 11.802 10.291 1.00 83.06 84 VAL A C 1
ATOM 652 O O . VAL A 1 84 ? -11.994 12.796 9.585 1.00 83.06 84 VAL A O 1
ATOM 655 N N . LEU A 1 85 ? -10.745 11.517 10.944 1.00 85.12 85 LEU A N 1
ATOM 656 C CA . LEU A 1 85 ? -9.576 12.413 10.995 1.00 85.12 85 LEU A CA 1
ATOM 657 C C . LEU A 1 85 ? -8.257 11.758 10.563 1.00 85.12 85 LEU A C 1
ATOM 659 O O . LEU A 1 85 ? -7.204 12.384 10.641 1.00 85.12 85 LEU A O 1
ATOM 663 N N . LYS A 1 86 ? -8.276 10.490 10.145 1.00 91.69 86 LYS A N 1
ATOM 664 C CA . LYS A 1 86 ? -7.059 9.746 9.802 1.00 91.69 86 LYS A CA 1
ATOM 665 C C . LYS A 1 86 ? -7.245 8.986 8.504 1.00 91.69 86 LYS A C 1
ATOM 667 O O . LYS A 1 86 ? -8.347 8.574 8.158 1.00 91.69 86 LYS A O 1
ATOM 672 N N . ARG A 1 87 ? -6.150 8.779 7.792 1.00 94.75 87 ARG A N 1
ATOM 673 C CA . ARG A 1 87 ? -6.054 7.914 6.621 1.00 94.75 87 ARG A CA 1
ATOM 674 C C . ARG A 1 87 ? -4.965 6.892 6.880 1.00 94.75 87 ARG A C 1
ATOM 676 O O . ARG A 1 87 ? -3.989 7.197 7.561 1.00 94.75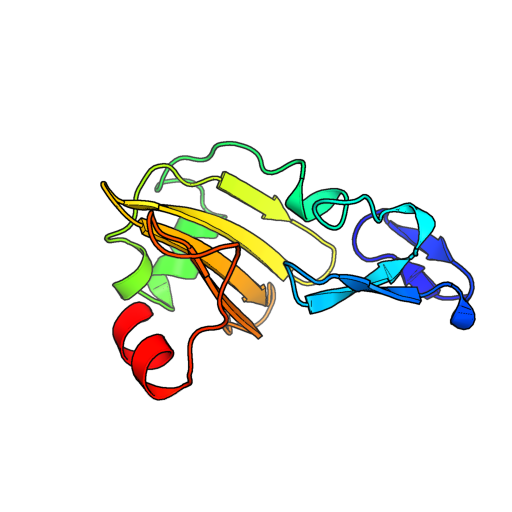 87 ARG A O 1
ATOM 683 N N . MET A 1 88 ? -5.138 5.717 6.310 1.00 95.88 88 MET A N 1
ATOM 684 C CA . MET A 1 88 ? -4.195 4.615 6.391 1.00 95.88 88 MET A CA 1
ATOM 685 C C . MET A 1 88 ? -3.890 4.117 4.986 1.00 95.88 88 MET A C 1
ATOM 687 O O . MET A 1 88 ? -4.770 4.119 4.124 1.00 95.88 88 MET A O 1
ATOM 691 N N . LEU A 1 89 ? -2.642 3.725 4.773 1.00 97.25 89 LEU A N 1
ATOM 692 C CA . LEU A 1 89 ? -2.154 3.001 3.613 1.00 97.25 89 LEU A CA 1
ATOM 693 C C . LEU A 1 89 ? -1.535 1.714 4.145 1.00 97.25 89 LEU A C 1
ATOM 695 O O . LEU A 1 89 ? -0.636 1.777 4.979 1.00 97.25 89 LEU A O 1
ATOM 699 N N . VAL A 1 90 ? -2.015 0.574 3.670 1.00 97.69 90 VAL A N 1
ATOM 700 C CA . VAL A 1 90 ? -1.486 -0.743 4.012 1.00 97.69 90 VAL A CA 1
ATOM 701 C C . VAL A 1 90 ? -1.107 -1.475 2.732 1.00 97.69 90 VAL A C 1
ATOM 703 O O . VAL A 1 90 ? -1.850 -1.468 1.749 1.00 97.69 90 VAL A O 1
ATOM 706 N N . VAL A 1 91 ? 0.080 -2.070 2.735 1.00 98.19 91 VAL A N 1
ATOM 707 C CA . VAL A 1 91 ? 0.595 -2.896 1.645 1.00 98.19 91 VAL A CA 1
ATOM 708 C C . VAL A 1 91 ? 0.681 -4.321 2.154 1.00 98.19 91 VAL A C 1
ATOM 710 O O . VAL A 1 91 ? 1.401 -4.593 3.115 1.00 98.19 91 VAL A O 1
ATOM 713 N N . VAL A 1 92 ? -0.064 -5.212 1.514 1.00 98.12 92 VAL A N 1
ATOM 714 C CA . VAL A 1 92 ? -0.246 -6.593 1.957 1.00 98.12 92 VAL A CA 1
ATOM 715 C C . VAL A 1 92 ? 0.263 -7.536 0.885 1.00 98.12 92 VAL A C 1
ATOM 717 O O . VAL A 1 92 ? -0.076 -7.391 -0.285 1.00 98.12 92 VAL A O 1
ATOM 720 N N . ASP A 1 93 ? 1.080 -8.497 1.280 1.00 97.69 93 ASP A N 1
ATOM 721 C CA . ASP A 1 93 ? 1.518 -9.583 0.417 1.00 97.69 93 ASP A CA 1
ATOM 722 C C . ASP A 1 93 ? 0.336 -10.447 -0.056 1.00 97.69 93 ASP A C 1
ATOM 724 O O . ASP A 1 93 ? -0.519 -10.810 0.746 1.00 97.69 93 ASP A O 1
ATOM 728 N N . LYS A 1 94 ? 0.262 -10.783 -1.347 1.00 96.81 94 LYS A N 1
ATOM 729 C CA . LYS A 1 94 ? -0.886 -11.533 -1.891 1.00 96.81 94 LYS A CA 1
ATOM 730 C C . LYS A 1 94 ? -0.894 -13.011 -1.515 1.00 96.81 94 LYS A C 1
ATOM 732 O O . LYS A 1 94 ? -1.968 -13.604 -1.504 1.00 96.81 94 LYS A O 1
ATOM 737 N N . GLU A 1 95 ? 0.268 -13.602 -1.258 1.00 95.56 95 GLU A N 1
ATOM 738 C CA . GLU A 1 95 ? 0.394 -15.040 -1.001 1.00 95.56 95 GLU A CA 1
ATOM 739 C C . GLU A 1 95 ? 0.253 -15.352 0.488 1.00 95.56 95 GLU A C 1
ATOM 741 O O . GLU A 1 95 ? -0.442 -16.285 0.877 1.00 95.56 95 GLU A O 1
ATOM 746 N N . THR A 1 96 ? 0.902 -14.545 1.321 1.00 96.38 96 THR A N 1
ATOM 747 C CA . THR A 1 96 ? 1.001 -14.747 2.772 1.00 96.38 96 THR A CA 1
ATOM 748 C C . THR A 1 96 ? 0.029 -13.888 3.565 1.00 96.38 96 THR A C 1
ATOM 750 O O . THR A 1 96 ? -0.119 -14.098 4.762 1.00 96.38 96 THR A O 1
ATOM 753 N N . LEU A 1 97 ? -0.583 -12.881 2.930 1.00 96.38 97 LEU A N 1
ATOM 754 C CA . LEU A 1 97 ? -1.366 -11.836 3.593 1.00 96.38 97 LEU A CA 1
ATOM 755 C C . LEU A 1 97 ? -0.581 -11.050 4.658 1.00 96.38 97 LEU A C 1
ATOM 757 O O . LEU A 1 97 ? -1.169 -10.285 5.419 1.00 96.38 97 LEU A O 1
ATOM 761 N N . ALA A 1 98 ? 0.751 -11.155 4.692 1.00 96.19 98 ALA A N 1
ATOM 762 C CA . ALA A 1 98 ? 1.581 -10.396 5.615 1.00 96.19 98 ALA A CA 1
ATOM 763 C C . ALA A 1 98 ? 1.602 -8.904 5.247 1.00 96.19 98 ALA A C 1
ATOM 765 O O . ALA A 1 98 ? 1.749 -8.522 4.080 1.00 96.19 98 ALA A O 1
ATOM 766 N N . VAL A 1 99 ? 1.506 -8.033 6.254 1.00 96.56 99 VAL A N 1
ATOM 767 C CA . VAL A 1 99 ? 1.648 -6.584 6.062 1.00 96.56 99 VAL A CA 1
ATOM 768 C C . VAL A 1 99 ? 3.119 -6.247 5.840 1.00 96.56 99 VAL A C 1
ATOM 770 O O . VAL A 1 99 ? 3.930 -6.313 6.760 1.00 96.56 99 VAL A O 1
ATOM 773 N N . ARG A 1 100 ? 3.459 -5.855 4.608 1.00 96.19 100 ARG A N 1
ATOM 774 C CA . ARG A 1 100 ? 4.817 -5.452 4.214 1.00 96.19 100 ARG A CA 1
ATOM 775 C C . ARG A 1 100 ? 5.124 -3.998 4.564 1.00 96.19 100 ARG A C 1
ATOM 777 O O . ARG A 1 100 ? 6.281 -3.645 4.764 1.00 96.19 100 ARG A O 1
ATOM 784 N N . TYR A 1 101 ? 4.103 -3.143 4.582 1.00 97.06 101 TYR A N 1
ATOM 785 C CA . TYR A 1 101 ? 4.253 -1.729 4.909 1.00 97.06 101 TYR A CA 1
ATOM 786 C C . TYR A 1 101 ? 2.937 -1.127 5.397 1.00 97.06 101 TYR A C 1
ATOM 788 O O . TYR A 1 101 ? 1.869 -1.420 4.851 1.00 97.06 101 TYR A O 1
ATOM 796 N N . LEU A 1 102 ? 3.028 -0.244 6.391 1.00 96.81 102 LEU A N 1
ATOM 797 C CA . LEU A 1 102 ? 1.898 0.487 6.945 1.00 96.81 102 LEU A CA 1
ATOM 798 C C . LEU A 1 102 ? 2.278 1.953 7.158 1.00 96.81 102 LEU A C 1
ATOM 800 O O . LEU A 1 102 ? 3.300 2.268 7.769 1.00 96.81 102 LEU A O 1
ATOM 804 N N . ALA A 1 103 ? 1.430 2.861 6.687 1.00 96.50 103 ALA A N 1
ATOM 805 C CA . ALA A 1 103 ? 1.583 4.291 6.905 1.00 96.50 103 ALA A CA 1
ATOM 806 C C . ALA A 1 103 ? 0.248 4.949 7.235 1.00 96.50 103 ALA A C 1
ATOM 808 O O . ALA A 1 103 ? -0.820 4.515 6.798 1.00 96.50 103 ALA A O 1
ATOM 809 N N . THR A 1 104 ? 0.308 6.052 7.975 1.00 95.38 104 THR A N 1
ATOM 810 C CA . THR A 1 104 ? -0.865 6.875 8.278 1.00 95.38 104 THR A CA 1
ATOM 811 C C . THR A 1 104 ? -0.655 8.324 7.871 1.00 95.38 104 THR A C 1
ATOM 813 O O . THR A 1 104 ? 0.463 8.7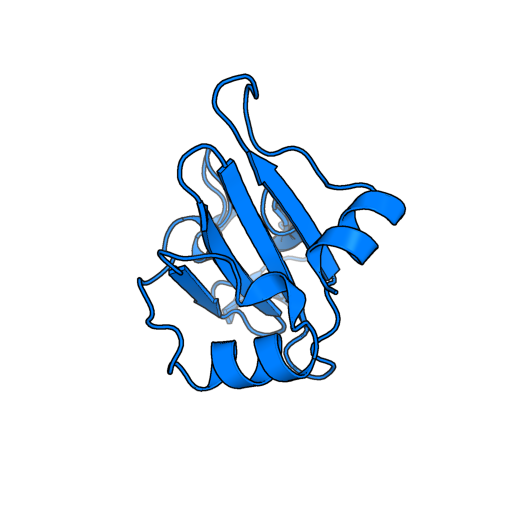85 7.670 1.00 95.38 104 THR A O 1
ATOM 816 N N . SER A 1 105 ? -1.754 9.047 7.691 1.00 93.81 105 SER A N 1
ATOM 817 C CA . SER A 1 105 ? -1.759 10.481 7.412 1.00 93.81 105 SER A CA 1
ATOM 818 C C . SER A 1 105 ? -2.957 11.119 8.113 1.00 93.81 105 SER A C 1
ATOM 820 O O . SER A 1 105 ? -4.034 10.524 8.177 1.00 93.81 105 SER A O 1
ATOM 822 N N . GLY A 1 106 ? -2.791 12.328 8.637 1.00 89.94 106 GLY A N 1
ATOM 823 C CA . GLY A 1 106 ? -3.812 13.077 9.366 1.00 89.94 106 GLY A CA 1
ATOM 824 C C . GLY A 1 106 ? -3.686 14.589 9.152 1.00 89.94 106 GLY A C 1
ATOM 825 O O . GLY A 1 106 ? -2.830 15.037 8.392 1.00 89.94 106 GLY A O 1
ATOM 826 N N . PRO A 1 107 ? -4.521 15.401 9.817 1.00 82.12 107 PRO A N 1
ATOM 827 C CA . PRO A 1 107 ? -4.566 16.850 9.610 1.00 82.12 107 PRO A CA 1
ATOM 828 C C . PRO A 1 107 ? -3.256 17.575 9.957 1.00 82.12 107 PRO A C 1
ATOM 830 O O . PRO A 1 107 ? -2.982 18.621 9.385 1.00 82.12 107 PRO A O 1
ATOM 833 N N . MET A 1 108 ? -2.440 17.023 10.861 1.00 79.38 108 MET A N 1
ATOM 834 C CA . MET A 1 108 ? -1.154 17.606 11.277 1.00 79.38 108 MET A CA 1
ATOM 835 C C . MET A 1 108 ? 0.067 16.989 10.573 1.00 79.38 108 MET A C 1
ATOM 837 O O . MET A 1 108 ? 1.193 17.381 10.859 1.00 79.38 108 MET A O 1
ATOM 841 N N . SER A 1 109 ? -0.118 16.020 9.668 1.00 80.31 109 SER A N 1
ATOM 842 C CA . SER A 1 109 ? 0.997 15.409 8.931 1.00 80.31 109 SER A CA 1
ATOM 843 C C . SER A 1 109 ? 1.210 16.112 7.593 1.00 80.31 109 SER A C 1
ATOM 845 O O . SER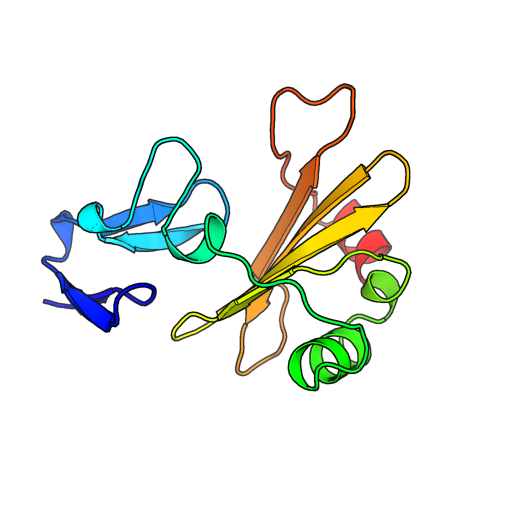 A 1 109 ? 0.254 16.264 6.832 1.00 80.31 109 SER A O 1
ATOM 847 N N . SER A 1 110 ? 2.457 16.433 7.249 1.00 80.50 110 SER A N 1
ATOM 848 C CA . SER A 1 110 ? 2.834 16.944 5.920 1.00 80.50 110 SER A CA 1
ATOM 849 C C . SER A 1 110 ? 2.758 15.888 4.805 1.00 80.50 110 SER A C 1
ATOM 851 O O . SER A 1 110 ? 2.937 16.214 3.635 1.00 80.50 110 SER A O 1
ATOM 853 N N . GLY A 1 111 ? 2.475 14.625 5.139 1.00 87.56 111 GLY A N 1
ATOM 854 C CA . GLY A 1 111 ? 2.410 13.526 4.185 1.00 87.56 111 GLY A CA 1
ATOM 855 C C . GLY A 1 111 ? 1.980 12.211 4.826 1.00 87.56 111 GLY A C 1
ATOM 856 O O . GLY A 1 111 ? 1.197 12.191 5.778 1.00 87.56 111 GLY A O 1
ATOM 857 N N . TRP A 1 112 ? 2.477 11.110 4.270 1.00 92.81 112 TRP A N 1
ATOM 858 C CA . TRP A 1 112 ? 2.355 9.782 4.861 1.00 92.81 112 TRP A CA 1
ATOM 859 C C . TRP A 1 112 ? 3.513 9.533 5.820 1.00 92.81 112 TRP A C 1
ATOM 861 O O . TRP A 1 112 ? 4.668 9.774 5.480 1.00 92.81 112 TRP A O 1
ATOM 871 N N . THR A 1 113 ? 3.197 9.032 7.006 1.00 93.62 113 THR A N 1
ATOM 872 C CA . THR A 1 113 ? 4.177 8.685 8.031 1.00 93.62 113 THR A CA 1
ATOM 873 C C . THR A 1 113 ? 4.149 7.172 8.240 1.00 93.62 113 THR A C 1
ATOM 875 O O . THR A 1 113 ? 3.079 6.648 8.575 1.00 93.62 113 THR A O 1
ATOM 878 N N . PRO A 1 114 ? 5.279 6.466 8.034 1.00 94.88 114 PRO A N 1
ATOM 879 C CA . PRO A 1 114 ? 5.391 5.052 8.370 1.00 94.88 114 PRO A CA 1
ATOM 880 C C . PRO A 1 114 ? 5.005 4.811 9.830 1.00 94.88 114 PRO A C 1
ATOM 882 O O . PRO A 1 114 ? 5.362 5.594 10.711 1.00 94.88 114 PRO A O 1
ATOM 885 N N . VAL A 1 115 ? 4.269 3.736 10.081 1.00 93.88 115 VAL A N 1
ATOM 886 C CA . VAL A 1 115 ? 3.936 3.303 11.439 1.00 93.88 115 VAL A CA 1
ATOM 887 C C . VAL A 1 115 ? 5.090 2.448 11.970 1.00 93.88 115 VAL A C 1
ATOM 889 O O . VAL A 1 115 ? 5.653 1.651 11.226 1.00 93.88 115 VAL A O 1
ATOM 892 N N . ASN A 1 116 ? 5.467 2.629 13.238 1.00 92.62 116 ASN A N 1
ATOM 893 C CA . ASN A 1 116 ? 6.450 1.759 13.889 1.00 92.62 116 ASN A CA 1
ATOM 894 C C . ASN A 1 116 ? 5.832 0.393 14.251 1.00 92.62 116 ASN A C 1
ATOM 896 O O . ASN A 1 116 ? 4.616 0.223 14.210 1.00 92.62 116 ASN A O 1
ATOM 900 N N . GLU A 1 117 ? 6.658 -0.581 14.627 1.00 88.38 117 GLU A N 1
ATOM 901 C CA . GLU A 1 117 ? 6.206 -1.961 14.871 1.00 88.38 117 GLU A CA 1
ATOM 902 C C . GLU A 1 117 ? 5.138 -2.067 15.971 1.00 88.38 117 GLU A C 1
ATOM 904 O O . GLU A 1 117 ? 4.131 -2.756 15.802 1.00 88.38 117 GLU A O 1
ATOM 909 N N . GLU A 1 118 ? 5.308 -1.336 17.074 1.00 88.44 118 GLU A N 1
ATOM 910 C CA . GLU A 1 118 ? 4.366 -1.358 18.196 1.00 88.44 118 GLU A CA 1
ATOM 911 C C . GLU A 1 118 ? 2.988 -0.812 17.795 1.00 88.44 118 GLU A C 1
ATOM 913 O O . GLU A 1 118 ? 1.958 -1.451 18.028 1.00 88.44 118 GLU A O 1
ATOM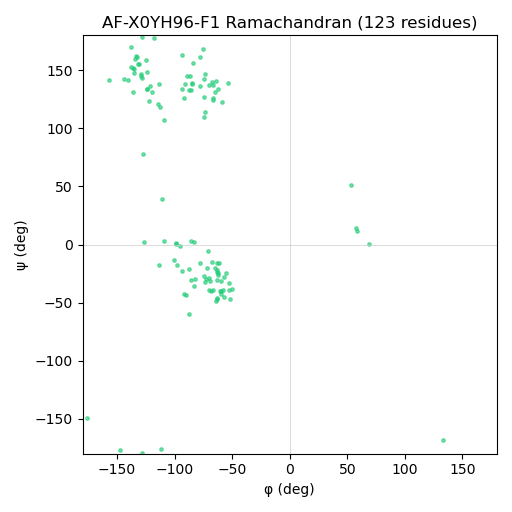 918 N N . ALA A 1 119 ? 2.947 0.351 17.138 1.00 89.38 119 ALA A N 1
ATOM 919 C CA . ALA A 1 119 ? 1.692 0.923 16.670 1.00 89.38 119 ALA A CA 1
ATOM 920 C C . ALA A 1 119 ? 1.094 0.109 15.513 1.00 89.38 119 ALA A C 1
ATOM 922 O O . ALA A 1 119 ? -0.127 0.065 15.374 1.00 89.38 119 ALA A O 1
ATOM 923 N N . GLN A 1 120 ? 1.913 -0.569 14.706 1.00 91.25 120 GLN A N 1
ATOM 924 C CA . GLN A 1 120 ? 1.433 -1.489 13.679 1.00 91.25 120 GLN A CA 1
ATOM 925 C C . GLN A 1 120 ? 0.683 -2.663 14.316 1.00 91.25 120 GLN A C 1
ATOM 927 O O . GLN A 1 120 ? -0.443 -2.937 13.907 1.00 91.25 120 GLN A O 1
ATOM 932 N N . ALA A 1 121 ? 1.225 -3.296 15.359 1.00 89.31 121 ALA A N 1
ATOM 933 C CA . ALA A 1 121 ? 0.536 -4.379 16.063 1.00 89.31 121 ALA A CA 1
ATOM 934 C C . ALA A 1 121 ? -0.832 -3.936 16.621 1.00 89.31 121 ALA A C 1
ATOM 936 O O . ALA A 1 121 ? -1.812 -4.666 16.503 1.00 89.31 121 ALA A O 1
ATOM 937 N N . GLN A 1 122 ? -0.935 -2.714 17.154 1.00 89.69 122 GLN A N 1
ATOM 938 C CA . GLN A 1 122 ? -2.205 -2.136 17.628 1.00 89.69 122 GLN A CA 1
ATOM 939 C C . GLN A 1 122 ? -3.171 -1.740 16.499 1.00 89.69 122 GLN A C 1
ATOM 941 O O . GLN A 1 122 ? -4.359 -1.489 16.732 1.00 89.69 122 GLN A O 1
ATOM 946 N N . LEU A 1 123 ? -2.660 -1.565 15.278 1.00 90.00 123 LEU A N 1
ATOM 947 C CA . LEU A 1 123 ? -3.475 -1.233 14.116 1.00 90.00 123 LEU A CA 1
ATOM 948 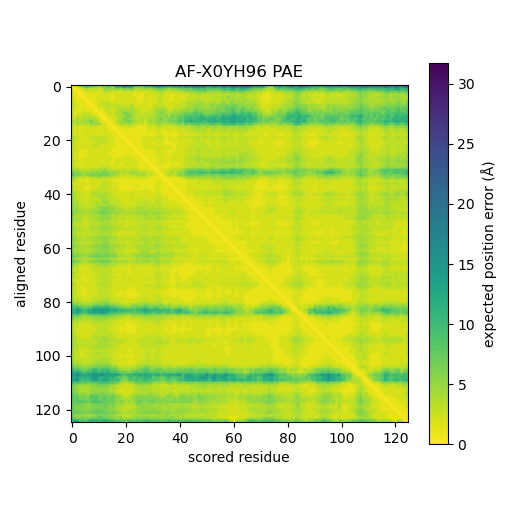C C . LEU A 1 123 ? -4.067 -2.465 13.435 1.00 90.00 123 LEU A C 1
ATOM 950 O O . LEU A 1 123 ? -5.148 -2.341 12.859 1.00 90.00 123 LEU A O 1
ATOM 954 N N . LEU A 1 124 ? -3.363 -3.596 13.510 1.00 92.25 124 LEU A N 1
ATOM 955 C CA . LEU A 1 124 ? -3.712 -4.852 12.846 1.00 92.25 124 LEU A CA 1
ATOM 956 C C . LEU A 1 124 ? -4.533 -5.810 13.724 1.00 92.25 124 LEU A C 1
ATOM 958 O O . LEU A 1 124 ? -5.273 -6.620 13.168 1.00 92.25 124 LEU A O 1
ATOM 962 N N . ASN A 1 125 ? -4.461 -5.676 15.054 1.00 86.56 125 ASN A N 1
ATOM 963 C CA . ASN A 1 125 ? -5.323 -6.369 16.025 1.00 86.56 125 ASN A CA 1
ATOM 964 C C . ASN A 1 125 ? -6.506 -5.492 16.460 1.00 86.56 125 ASN A C 1
ATOM 966 O O . ASN A 1 125 ? -7.580 -6.064 16.739 1.00 86.56 125 ASN A O 1
#

Mean predicted aligned error: 3.5 Å

Sequence (125 aa):
SENCPVSGLPALRDEFCVCSLCQQRVSRAVINDSGCAACTNLSKVKKDDPRLVWIFGEHPGLDRWNRWQLAETEHVYIARAGAVLKRMLVVVDKETLAVRYLATSGPMSSGWTPVNEEAQAQLLN

Solvent-accessible surface area (backbone atoms only — not comparable to full-atom values): 6977 Å² total; per-residue (Å²): 117,46,63,20,45,74,77,68,47,75,38,56,78,87,46,46,44,66,29,87,72,73,66,44,74,30,41,54,89,46,50,54,102,85,24,32,56,52,73,70,61,48,40,78,50,58,75,82,37,67,70,50,45,54,48,32,71,78,26,52,30,48,62,83,50,38,79,35,23,41,28,74,43,75,61,33,37,44,36,35,33,33,54,100,67,40,34,40,40,39,25,26,32,67,87,78,59,47,76,78,43,48,30,37,33,40,91,88,47,97,51,78,43,75,56,53,72,72,61,42,55,68,44,36,87

Radius of gyration: 14.43 Å; Cα contacts (8 Å, |Δi|>4): 229; chains: 1; bounding box: 36×33×37 Å

Secondary structure (DSSP, 8-state):
-EE-TTT--EE-GGGEEE-TTT--EEEGGGEETTEEHHHHSPEE--TTSHHHHHHHHH-GGGTT-EEEEEEE-SSEEEEEEE-SS-EEEEEEETTT--EEEEEEE-TT-SS-EEPPHHHHHHHH-